Protein AF-A0A9P3EK56-F1 (afdb_monomer_lite)

Radius of gyration: 18.3 Å; chains: 1; bounding box: 48×38×52 Å

Secondary structure (DSSP, 8-state):
-HHHHHHHHHHHHHHHHHHHHHHHHHHHHHHHHHHHHHHHHHT--EEEEETTT-SEEEPPS--TTGGGTEEEEEEE-TTS-EEEEEEEEEETTTTEEEEEEEESS-GGG-STTGGGG-GGGEEEEE----

Structure (mmCIF, N/CA/C/O backbone):
data_AF-A0A9P3EK56-F1
#
_entry.id   AF-A0A9P3EK56-F1
#
loop_
_atom_site.group_PDB
_atom_site.id
_atom_site.type_symbol
_atom_site.label_atom_id
_atom_site.label_alt_id
_atom_site.label_comp_id
_atom_site.label_asym_id
_atom_site.label_entity_id
_atom_site.label_seq_id
_atom_site.pdbx_PDB_ins_code
_atom_site.Cartn_x
_atom_site.Cartn_y
_atom_site.Cartn_z
_atom_site.occupancy
_atom_site.B_iso_or_equiv
_atom_site.auth_seq_id
_atom_site.auth_comp_id
_atom_site.auth_asym_id
_atom_site.auth_atom_id
_atom_site.pdbx_PDB_model_num
ATOM 1 N N . MET A 1 1 ? 32.458 -19.025 -37.084 1.00 49.12 1 MET A N 1
ATOM 2 C CA . MET A 1 1 ? 31.232 -18.203 -37.233 1.00 49.12 1 MET A CA 1
ATOM 3 C C . MET A 1 1 ? 29.992 -18.781 -36.524 1.00 49.12 1 MET A C 1
ATOM 5 O O . MET A 1 1 ? 29.261 -18.006 -35.930 1.00 49.12 1 MET A O 1
ATOM 9 N N . LYS A 1 2 ? 29.781 -20.112 -36.464 1.00 48.16 2 LYS A N 1
ATOM 10 C CA . LYS A 1 2 ? 28.633 -20.744 -35.756 1.00 48.16 2 LYS A CA 1
ATOM 11 C C . LYS A 1 2 ? 28.552 -20.512 -34.229 1.00 48.16 2 LYS A C 1
ATOM 13 O O . LYS A 1 2 ? 27.475 -20.605 -33.661 1.00 48.16 2 LYS A O 1
ATOM 18 N N . ARG A 1 3 ? 29.665 -20.181 -33.559 1.00 46.22 3 ARG A N 1
ATOM 19 C CA . ARG A 1 3 ? 29.730 -20.000 -32.091 1.00 46.22 3 ARG A CA 1
ATOM 20 C C . ARG A 1 3 ? 29.286 -18.607 -31.605 1.00 46.22 3 ARG A C 1
ATOM 22 O O . ARG A 1 3 ? 28.982 -18.452 -30.433 1.00 46.22 3 ARG A O 1
ATOM 29 N N . PHE A 1 4 ? 29.225 -17.611 -32.495 1.00 46.22 4 PHE A N 1
ATOM 30 C CA . PHE A 1 4 ? 28.808 -16.242 -32.150 1.00 46.22 4 PHE A CA 1
ATOM 31 C C . PHE A 1 4 ? 27.282 -16.058 -32.172 1.00 46.22 4 PHE A C 1
ATOM 33 O O . PHE A 1 4 ? 26.751 -15.333 -31.341 1.00 46.22 4 PHE A O 1
ATOM 40 N N . ILE A 1 5 ? 26.574 -16.763 -33.062 1.00 51.12 5 ILE A N 1
ATOM 41 C CA . ILE A 1 5 ? 25.109 -16.662 -33.199 1.00 51.12 5 ILE A CA 1
ATOM 42 C C . ILE A 1 5 ? 24.394 -17.322 -32.005 1.00 51.12 5 ILE A C 1
ATOM 44 O O . ILE A 1 5 ? 23.424 -16.776 -31.490 1.00 51.12 5 ILE A O 1
ATOM 48 N N . GLY A 1 6 ? 24.925 -18.436 -31.484 1.00 49.66 6 GLY A N 1
ATOM 49 C CA . GLY A 1 6 ? 24.367 -19.097 -30.294 1.00 49.66 6 GLY A CA 1
ATOM 50 C C . GLY A 1 6 ? 24.434 -18.253 -29.012 1.00 49.66 6 GLY A C 1
ATOM 51 O O . GLY A 1 6 ? 23.554 -18.357 -28.166 1.00 49.66 6 GLY A O 1
ATOM 52 N N . ASN A 1 7 ? 25.430 -17.367 -28.879 1.00 52.00 7 ASN A N 1
ATOM 53 C CA . ASN A 1 7 ? 25.545 -16.471 -27.719 1.00 52.00 7 ASN A CA 1
ATOM 54 C C . ASN A 1 7 ? 24.560 -15.292 -27.760 1.00 52.00 7 ASN A C 1
ATOM 56 O O . ASN A 1 7 ? 24.246 -14.741 -26.708 1.00 52.00 7 ASN A O 1
ATOM 60 N N . LEU A 1 8 ? 24.101 -14.891 -28.950 1.00 51.38 8 LEU A N 1
ATOM 61 C CA . LEU A 1 8 ? 23.084 -13.849 -29.114 1.00 51.38 8 LEU A CA 1
ATOM 62 C C . LEU A 1 8 ? 21.688 -14.388 -28.790 1.00 51.38 8 LEU A C 1
ATOM 64 O O . LEU A 1 8 ? 20.972 -13.740 -28.041 1.00 51.38 8 LEU A O 1
ATOM 68 N N . LEU A 1 9 ? 21.361 -15.610 -29.223 1.00 51.88 9 LEU A N 1
ATOM 69 C CA . LEU A 1 9 ? 20.086 -16.267 -28.896 1.00 51.88 9 LEU A CA 1
ATOM 70 C C . LEU A 1 9 ? 19.884 -16.449 -27.380 1.00 51.88 9 LEU A C 1
ATOM 72 O O . LEU A 1 9 ? 18.848 -16.072 -26.846 1.00 51.88 9 LEU A O 1
ATOM 76 N N . ASN A 1 10 ? 20.908 -16.916 -26.657 1.00 51.97 10 ASN A N 1
ATOM 77 C CA . ASN A 1 10 ? 20.832 -17.048 -25.194 1.00 51.97 10 ASN A CA 1
ATOM 78 C C . ASN A 1 10 ? 20.726 -15.690 -24.470 1.00 51.97 10 ASN A C 1
ATOM 80 O O . ASN A 1 10 ? 20.187 -15.607 -23.366 1.00 51.97 10 ASN A O 1
ATOM 84 N N . LYS A 1 11 ? 21.266 -14.617 -25.066 1.00 57.56 11 LYS A N 1
ATOM 85 C CA . LYS A 1 11 ? 21.141 -13.252 -24.537 1.00 57.56 11 LYS A CA 1
ATOM 86 C C . LYS A 1 11 ? 19.759 -12.667 -24.800 1.00 57.56 11 LYS A C 1
ATOM 88 O O . LYS A 1 11 ? 19.230 -12.033 -23.896 1.00 57.56 11 LYS A O 1
ATOM 93 N N . ASP A 1 12 ? 19.175 -12.901 -25.970 1.00 60.62 12 ASP A N 1
ATOM 94 C CA . ASP A 1 12 ? 17.820 -12.444 -26.299 1.00 60.62 12 ASP A CA 1
ATOM 95 C C . ASP A 1 12 ? 16.767 -13.084 -25.381 1.00 60.62 12 ASP A C 1
ATOM 97 O O . ASP A 1 12 ? 15.901 -12.375 -24.868 1.00 60.62 12 ASP A O 1
ATOM 101 N N . ASP A 1 13 ? 16.900 -14.370 -25.041 1.00 61.38 13 ASP A N 1
ATOM 102 C CA . ASP A 1 13 ? 16.022 -15.020 -24.053 1.00 61.38 13 ASP A CA 1
ATOM 103 C C . ASP A 1 13 ? 16.206 -14.439 -22.637 1.00 61.38 13 ASP A C 1
ATOM 105 O O . ASP A 1 13 ? 15.235 -14.199 -21.908 1.00 61.38 13 ASP A O 1
ATOM 109 N N . SER A 1 14 ? 17.450 -14.132 -22.252 1.00 67.12 14 SER A N 1
ATOM 110 C CA . SER A 1 14 ? 17.753 -13.451 -20.985 1.00 67.12 14 SER A CA 1
ATOM 111 C C . SER A 1 14 ? 17.197 -12.019 -20.945 1.00 67.12 14 SER A C 1
ATOM 113 O O . SER A 1 14 ? 16.774 -11.547 -19.882 1.00 67.12 14 SER A O 1
ATOM 115 N N . LEU A 1 15 ? 17.179 -11.317 -22.081 1.00 70.69 15 LEU A N 1
ATOM 116 C CA . LEU A 1 15 ? 16.585 -9.988 -22.220 1.00 70.69 15 LEU A CA 1
ATOM 117 C C . LEU A 1 15 ? 15.057 -10.063 -22.142 1.00 70.69 15 LEU A C 1
ATOM 119 O O . LEU A 1 15 ? 14.454 -9.294 -21.394 1.00 70.69 15 LEU A O 1
ATOM 123 N N . GLY A 1 16 ? 14.430 -11.035 -22.809 1.00 75.06 16 GLY A N 1
ATOM 124 C CA . GLY A 1 16 ? 12.986 -11.272 -22.734 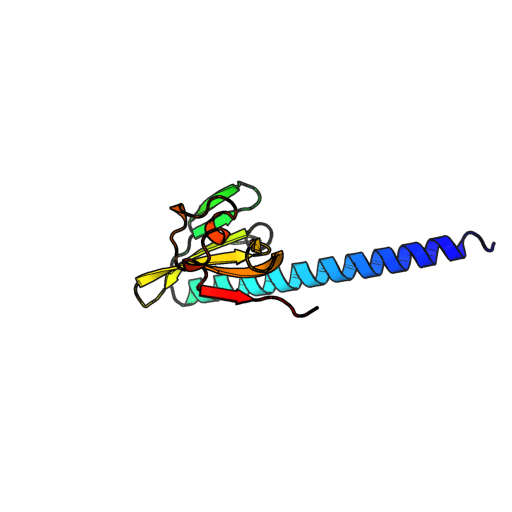1.00 75.06 16 GLY A CA 1
ATOM 125 C C . GLY A 1 16 ? 12.499 -11.623 -21.322 1.00 75.06 16 GLY A C 1
ATOM 126 O O . GLY A 1 16 ? 11.443 -11.158 -20.886 1.00 75.06 16 GLY A O 1
ATOM 127 N N . GLY A 1 17 ? 13.277 -12.395 -20.555 1.00 77.56 17 GLY A N 1
ATOM 128 C CA . GLY A 1 17 ? 13.027 -12.620 -19.124 1.00 77.56 17 GLY A CA 1
ATOM 129 C C . GLY A 1 17 ? 13.125 -11.335 -18.292 1.00 77.56 17 GLY A C 1
ATOM 130 O O . GLY A 1 17 ? 12.261 -11.054 -17.463 1.00 77.56 17 GLY A O 1
ATOM 131 N N . SER A 1 18 ? 14.133 -10.506 -18.570 1.00 81.81 18 SER A N 1
ATOM 132 C CA . SER A 1 18 ? 14.343 -9.232 -17.871 1.00 81.81 18 SER A CA 1
ATOM 133 C C . SER A 1 18 ? 13.220 -8.228 -18.148 1.00 81.81 18 SER A C 1
ATOM 135 O O . SER A 1 18 ? 12.719 -7.592 -17.221 1.00 81.81 18 SER A O 1
ATOM 137 N N . MET A 1 19 ? 12.761 -8.120 -19.399 1.00 83.81 19 MET A N 1
ATOM 138 C CA . MET A 1 19 ? 11.654 -7.229 -19.764 1.00 83.81 19 MET A CA 1
ATOM 139 C C . MET A 1 19 ? 10.341 -7.630 -19.085 1.00 83.81 19 MET A C 1
ATOM 141 O O . MET A 1 19 ? 9.622 -6.751 -18.614 1.00 83.81 19 MET A O 1
ATOM 145 N N . ARG A 1 20 ? 10.049 -8.932 -18.948 1.00 81.88 20 ARG A N 1
ATOM 146 C CA . ARG A 1 20 ? 8.870 -9.407 -18.197 1.00 81.88 20 ARG A CA 1
ATOM 147 C C . ARG A 1 20 ? 8.904 -8.969 -16.731 1.00 81.88 20 ARG A C 1
ATOM 149 O O . ARG A 1 20 ? 7.909 -8.450 -16.228 1.00 81.88 20 ARG A O 1
ATOM 156 N N . ASN A 1 21 ? 10.062 -9.071 -16.078 1.00 83.56 21 ASN A N 1
ATOM 157 C CA . ASN A 1 21 ? 10.235 -8.612 -14.695 1.00 83.56 21 ASN A CA 1
ATOM 158 C C . ASN A 1 21 ? 10.062 -7.090 -14.551 1.00 83.56 21 ASN A C 1
ATOM 160 O O . ASN A 1 21 ? 9.465 -6.617 -13.578 1.00 83.56 21 ASN A O 1
ATOM 164 N N . ILE A 1 22 ? 10.565 -6.319 -15.522 1.00 87.19 22 ILE A N 1
ATOM 165 C CA . ILE A 1 22 ? 10.411 -4.857 -15.555 1.00 87.19 22 ILE A CA 1
ATOM 166 C C . ILE A 1 22 ? 8.934 -4.487 -15.696 1.00 87.19 22 ILE A C 1
ATOM 168 O O . ILE A 1 22 ? 8.427 -3.698 -14.901 1.00 87.19 22 ILE A O 1
ATOM 172 N N . VAL A 1 23 ? 8.222 -5.090 -16.652 1.00 89.44 23 VAL A N 1
ATOM 173 C CA . VAL A 1 23 ? 6.793 -4.827 -16.875 1.00 89.44 23 VAL A CA 1
ATOM 174 C C . VAL A 1 23 ? 5.966 -5.173 -15.635 1.00 89.44 23 VAL A C 1
ATOM 176 O O . VAL A 1 23 ? 5.153 -4.353 -15.211 1.00 89.44 23 VAL A O 1
ATOM 179 N N . GLY A 1 24 ? 6.214 -6.323 -14.999 1.00 87.06 24 GLY A N 1
ATOM 180 C CA . GLY A 1 24 ? 5.537 -6.694 -13.750 1.00 87.06 24 GLY A CA 1
ATOM 181 C C . GLY A 1 24 ? 5.799 -5.695 -12.616 1.00 87.06 24 GLY A C 1
ATOM 182 O O . GLY A 1 24 ? 4.889 -5.313 -11.878 1.00 87.06 24 GLY A O 1
ATOM 183 N N . THR A 1 25 ? 7.029 -5.186 -12.520 1.00 89.19 25 THR A N 1
ATOM 184 C CA . THR A 1 25 ? 7.387 -4.164 -11.527 1.00 89.19 25 THR A CA 1
ATOM 185 C C . THR A 1 25 ? 6.678 -2.836 -11.784 1.00 89.19 25 THR A C 1
ATOM 187 O O . THR A 1 25 ? 6.108 -2.273 -10.849 1.00 89.19 25 THR A O 1
ATOM 190 N N . LEU A 1 26 ? 6.641 -2.373 -13.035 1.00 91.62 26 LEU A N 1
ATOM 191 C CA . LEU A 1 26 ? 5.944 -1.144 -13.425 1.00 91.62 26 LEU A CA 1
ATOM 192 C C . LEU A 1 26 ? 4.428 -1.246 -13.204 1.00 91.62 26 LEU A C 1
ATOM 194 O O . LEU A 1 26 ? 3.807 -0.300 -12.721 1.00 91.62 26 LEU A O 1
ATOM 198 N N . ALA A 1 27 ? 3.824 -2.397 -13.514 1.00 91.44 27 ALA A N 1
ATOM 199 C CA . ALA A 1 27 ? 2.401 -2.638 -13.283 1.00 91.44 27 ALA A CA 1
ATOM 200 C C . ALA 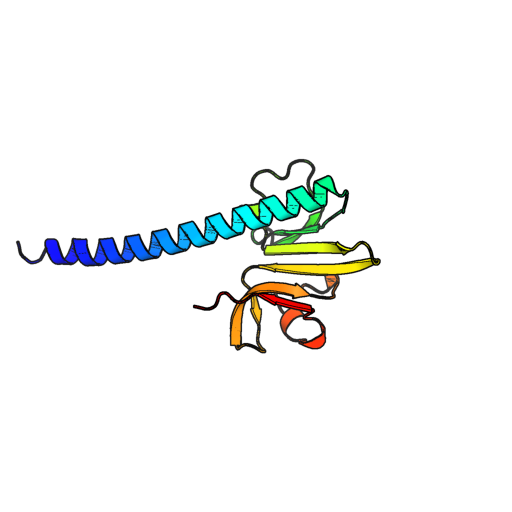A 1 27 ? 2.048 -2.528 -11.791 1.00 91.44 27 ALA A C 1
ATOM 202 O O . ALA A 1 27 ? 1.113 -1.815 -11.419 1.00 91.44 27 ALA A O 1
ATOM 203 N N . ARG A 1 28 ? 2.851 -3.161 -10.927 1.00 91.25 28 ARG A N 1
ATOM 204 C CA . ARG A 1 28 ? 2.718 -3.057 -9.469 1.00 91.25 28 ARG A CA 1
ATOM 205 C C . ARG A 1 28 ? 2.873 -1.617 -8.978 1.00 91.25 28 ARG A C 1
ATOM 207 O O . ARG A 1 28 ? 2.048 -1.157 -8.195 1.00 91.25 28 ARG A O 1
ATOM 214 N N . GLN A 1 29 ? 3.890 -0.896 -9.443 1.00 93.69 29 GLN A N 1
ATOM 215 C CA . GLN A 1 29 ? 4.108 0.505 -9.071 1.00 93.69 29 GLN A CA 1
ATOM 216 C C . GLN A 1 29 ? 2.911 1.385 -9.454 1.00 93.69 29 GLN A C 1
ATOM 218 O O . GLN A 1 29 ? 2.407 2.145 -8.627 1.00 93.69 29 GLN A O 1
ATOM 223 N N . LYS A 1 30 ? 2.377 1.209 -10.669 1.00 94.75 30 LYS A N 1
ATOM 224 C CA . LYS A 1 30 ? 1.186 1.925 -11.145 1.00 94.75 30 LYS A CA 1
ATOM 225 C C . LYS A 1 30 ? -0.054 1.631 -10.295 1.00 94.75 30 LYS A C 1
ATOM 227 O O . LYS A 1 30 ? -0.824 2.549 -9.996 1.00 94.75 30 LYS A O 1
ATOM 232 N N . LEU A 1 31 ? -0.241 0.374 -9.891 1.00 94.19 31 LEU A N 1
ATOM 233 C CA . LEU A 1 31 ? -1.315 -0.034 -8.985 1.00 94.19 31 LEU A CA 1
ATOM 234 C C . LEU A 1 31 ? -1.173 0.647 -7.617 1.00 94.19 31 LEU A C 1
ATOM 236 O O . LEU A 1 31 ? -2.126 1.268 -7.147 1.00 94.19 31 LEU A O 1
ATOM 240 N N . ILE A 1 32 ? 0.010 0.561 -6.998 1.00 95.06 32 ILE A N 1
ATOM 241 C CA . ILE A 1 32 ? 0.293 1.171 -5.690 1.00 95.06 32 ILE A CA 1
ATOM 242 C C . ILE A 1 32 ? 0.038 2.675 -5.751 1.00 95.06 32 ILE A C 1
ATOM 244 O O . ILE A 1 32 ? -0.715 3.199 -4.933 1.00 95.06 32 ILE A O 1
ATOM 248 N N . ARG A 1 33 ? 0.593 3.364 -6.753 1.00 95.38 33 ARG A N 1
ATOM 249 C CA . ARG A 1 33 ? 0.419 4.808 -6.935 1.00 95.38 33 ARG A CA 1
ATOM 250 C C . ARG A 1 33 ? -1.060 5.183 -7.042 1.00 95.38 33 ARG A C 1
ATOM 252 O O . ARG A 1 33 ? -1.514 6.080 -6.340 1.00 95.38 33 ARG A O 1
ATOM 259 N N . THR A 1 34 ? -1.829 4.441 -7.839 1.00 95.12 34 THR A N 1
ATOM 260 C CA . THR A 1 34 ? -3.277 4.658 -7.991 1.00 95.12 34 THR A CA 1
ATOM 261 C C . THR A 1 34 ? -4.027 4.444 -6.671 1.00 95.12 34 THR A C 1
ATOM 263 O O . THR A 1 34 ? -4.923 5.215 -6.329 1.00 95.12 34 THR A O 1
ATOM 266 N N . LEU A 1 35 ? -3.660 3.424 -5.891 1.00 94.50 35 LEU A N 1
ATOM 267 C CA . LEU A 1 35 ? -4.251 3.168 -4.576 1.00 94.50 35 LEU A CA 1
ATOM 268 C C . LEU A 1 35 ? -3.963 4.308 -3.586 1.00 94.50 35 LEU A C 1
ATOM 270 O O . LEU A 1 35 ? -4.886 4.790 -2.930 1.00 94.50 35 LEU A O 1
ATOM 274 N N . LEU A 1 36 ? -2.712 4.765 -3.501 1.00 94.62 36 LEU A N 1
ATOM 275 C CA . LEU A 1 36 ? -2.320 5.876 -2.627 1.00 94.62 36 LEU A CA 1
ATOM 276 C C . LEU A 1 36 ? -3.033 7.177 -3.006 1.00 94.62 36 LEU A C 1
ATOM 278 O O . LEU A 1 36 ? -3.514 7.896 -2.124 1.00 94.62 36 LEU A O 1
ATOM 282 N N . SER A 1 37 ? -3.170 7.455 -4.306 1.00 93.50 37 SER A N 1
ATOM 283 C CA . SER A 1 37 ? -3.949 8.594 -4.797 1.00 93.50 37 SER A CA 1
ATOM 284 C C . SER A 1 37 ? -5.412 8.500 -4.365 1.00 93.50 37 SER A C 1
ATOM 286 O O . SER A 1 37 ? -5.946 9.469 -3.834 1.00 93.50 37 SER A O 1
ATOM 288 N N . ASN A 1 38 ? -6.045 7.331 -4.494 1.00 94.31 38 ASN A N 1
ATOM 289 C CA . ASN A 1 38 ? -7.429 7.137 -4.052 1.00 94.31 38 ASN A CA 1
ATOM 290 C C . ASN A 1 38 ? -7.597 7.344 -2.540 1.00 94.31 38 ASN A C 1
ATOM 292 O O . ASN A 1 38 ? -8.500 8.064 -2.120 1.00 94.31 38 ASN A O 1
ATOM 296 N N . LEU A 1 39 ? -6.715 6.774 -1.712 1.00 92.94 39 LEU A N 1
ATOM 297 C CA . LEU A 1 39 ? -6.757 6.986 -0.259 1.00 92.94 39 LEU A CA 1
ATOM 298 C C . LEU A 1 39 ? -6.607 8.465 0.099 1.00 92.94 39 LEU A C 1
ATOM 300 O O . LEU A 1 39 ? -7.314 8.970 0.968 1.00 92.94 39 LEU A O 1
ATOM 304 N N . SER A 1 40 ? -5.730 9.165 -0.618 1.00 91.75 40 SER A N 1
ATOM 305 C CA . SER A 1 40 ? -5.503 10.597 -0.444 1.00 91.75 40 SER A CA 1
ATOM 306 C C . SER A 1 40 ? -6.726 11.434 -0.810 1.00 91.75 40 SER A C 1
ATOM 308 O O . SER A 1 40 ? -7.094 12.313 -0.038 1.00 91.75 40 SER A O 1
ATOM 310 N N . ILE A 1 41 ? -7.377 11.138 -1.940 1.00 93.44 41 ILE A N 1
ATOM 311 C CA . ILE A 1 41 ? -8.585 11.838 -2.406 1.00 93.44 41 ILE A CA 1
ATOM 312 C C . ILE A 1 41 ? -9.756 11.622 -1.440 1.00 93.44 41 ILE A C 1
ATOM 314 O O . ILE A 1 41 ? -10.490 12.558 -1.143 1.00 93.44 41 ILE A O 1
ATOM 318 N N . ILE A 1 42 ? -9.915 10.403 -0.917 1.00 93.69 42 ILE A N 1
ATOM 319 C CA . ILE A 1 42 ? -10.987 10.064 0.035 1.00 93.69 42 ILE A CA 1
ATOM 320 C C . ILE A 1 42 ? -10.684 10.620 1.444 1.00 93.69 42 ILE A C 1
ATOM 322 O O . ILE A 1 42 ? -11.559 10.647 2.306 1.00 93.69 42 ILE A O 1
ATOM 326 N N . GLY A 1 43 ? -9.454 11.080 1.701 1.00 91.75 43 GLY A N 1
ATOM 327 C CA . GLY A 1 43 ? -9.034 11.582 3.011 1.00 91.75 43 GLY A CA 1
ATOM 328 C C . GLY A 1 43 ? -8.761 10.476 4.036 1.00 91.75 43 GLY A C 1
ATOM 329 O O . GLY A 1 43 ? -8.787 10.726 5.240 1.00 91.75 43 GLY A O 1
ATOM 330 N N . ILE A 1 44 ? -8.494 9.247 3.583 1.00 93.56 44 ILE A N 1
ATOM 331 C CA . ILE A 1 44 ? -8.118 8.138 4.462 1.00 93.56 44 ILE A CA 1
ATOM 332 C C . ILE A 1 44 ? -6.629 8.244 4.775 1.00 93.56 44 ILE A C 1
ATOM 334 O O . ILE A 1 44 ? -5.771 8.135 3.896 1.00 93.56 44 ILE A O 1
ATOM 338 N N . TYR A 1 45 ? -6.325 8.416 6.058 1.00 92.88 45 TYR A N 1
ATOM 339 C CA . TYR A 1 45 ? -4.959 8.330 6.544 1.00 92.88 45 TYR A CA 1
ATOM 340 C C . TYR A 1 45 ? -4.431 6.897 6.438 1.00 92.88 45 TYR A C 1
ATOM 342 O O . TYR A 1 45 ? -5.137 5.936 6.758 1.00 92.88 45 TYR A O 1
ATOM 350 N N . TYR A 1 46 ? -3.174 6.763 6.027 1.00 94.50 46 TYR A N 1
ATOM 351 C CA . TYR A 1 46 ? -2.502 5.477 5.923 1.00 94.50 46 TYR A CA 1
ATOM 352 C C . TYR A 1 46 ? -1.087 5.534 6.494 1.00 94.50 46 TYR A C 1
ATOM 354 O O . TYR A 1 46 ? -0.450 6.588 6.576 1.00 94.50 46 TYR A O 1
ATOM 362 N N . GLN A 1 47 ? -0.596 4.356 6.849 1.00 94.94 47 GLN A N 1
ATOM 363 C CA . GLN A 1 47 ? 0.802 4.077 7.133 1.00 94.94 47 GLN A CA 1
ATOM 364 C C . GLN A 1 47 ? 1.326 3.122 6.067 1.00 94.94 47 GLN A C 1
ATOM 366 O O . GLN A 1 47 ? 0.568 2.341 5.493 1.00 94.94 47 GLN A O 1
ATOM 371 N N . TRP A 1 48 ? 2.618 3.169 5.793 1.00 95.25 48 TRP A N 1
ATOM 372 C CA . TRP A 1 48 ? 3.256 2.322 4.796 1.00 95.25 48 TRP A CA 1
ATOM 373 C C . TRP A 1 48 ? 4.513 1.693 5.381 1.00 95.25 48 TRP A C 1
ATOM 375 O O . TRP A 1 48 ? 5.200 2.306 6.191 1.00 95.25 48 TRP A O 1
ATOM 385 N N . PHE A 1 49 ? 4.807 0.462 4.991 1.00 94.75 49 PHE A N 1
ATOM 386 C CA . PHE A 1 49 ? 6.029 -0.230 5.367 1.00 94.75 49 PHE A CA 1
ATOM 387 C C . PHE A 1 49 ? 7.011 -0.156 4.205 1.00 94.75 49 PHE A C 1
ATOM 389 O O . PHE A 1 49 ? 6.696 -0.587 3.089 1.00 94.75 49 PHE A O 1
ATOM 396 N N . SER A 1 50 ? 8.200 0.373 4.471 1.00 92.06 50 SER A N 1
ATOM 397 C CA . SER A 1 50 ? 9.274 0.462 3.486 1.00 92.06 50 SER A CA 1
ATOM 398 C C . SER A 1 50 ? 10.122 -0.800 3.505 1.00 92.06 50 SER A C 1
ATOM 400 O O . SER A 1 50 ? 10.621 -1.194 4.554 1.00 92.06 50 SER A O 1
ATOM 402 N N . ASN A 1 51 ? 10.375 -1.387 2.340 1.00 89.69 51 ASN A N 1
ATOM 403 C CA . ASN A 1 51 ? 11.338 -2.477 2.204 1.00 89.69 51 ASN A CA 1
ATOM 404 C C . ASN A 1 51 ? 12.788 -2.007 2.418 1.00 89.69 51 ASN A C 1
ATOM 406 O O . ASN A 1 51 ? 13.661 -2.823 2.673 1.00 89.69 51 ASN A O 1
ATOM 410 N N . LYS A 1 52 ? 13.054 -0.698 2.291 1.00 88.81 52 LYS A N 1
ATOM 411 C CA . LYS A 1 52 ? 14.397 -0.117 2.425 1.00 88.81 52 LYS A CA 1
ATOM 412 C C . LYS A 1 52 ? 14.764 0.189 3.874 1.00 88.81 52 LYS A C 1
ATOM 414 O O . LYS A 1 52 ? 15.897 -0.039 4.275 1.00 88.81 52 LYS A O 1
ATOM 419 N N . THR A 1 53 ? 13.835 0.770 4.634 1.00 89.50 53 THR A N 1
ATOM 420 C CA . THR A 1 53 ? 14.065 1.103 6.052 1.00 89.50 53 THR A CA 1
ATOM 421 C C . THR A 1 53 ? 13.541 0.033 6.993 1.00 89.50 53 THR A C 1
ATOM 423 O O . THR A 1 53 ? 13.797 0.129 8.188 1.00 89.50 53 THR A O 1
ATOM 426 N N . GLU A 1 54 ? 12.787 -0.935 6.468 1.00 89.50 54 GLU A N 1
ATOM 427 C CA . GLU A 1 54 ? 12.154 -2.014 7.222 1.00 89.50 54 GLU A CA 1
ATOM 428 C C . GLU A 1 54 ? 11.279 -1.530 8.384 1.00 89.50 54 GLU A C 1
ATOM 430 O O . GLU A 1 54 ? 11.161 -2.169 9.425 1.00 89.50 54 GLU A O 1
ATOM 435 N N . ASN A 1 55 ? 10.658 -0.367 8.212 1.00 90.25 55 ASN A N 1
ATOM 436 C CA . ASN A 1 55 ? 9.868 0.269 9.250 1.00 90.25 55 ASN A CA 1
ATOM 437 C C . ASN A 1 55 ? 8.568 0.832 8.688 1.00 90.25 55 ASN A C 1
ATOM 439 O O . ASN A 1 55 ? 8.471 1.193 7.509 1.00 90.25 55 ASN A O 1
ATOM 443 N N . TRP A 1 56 ? 7.573 0.932 9.570 1.00 93.31 56 TRP A N 1
ATOM 444 C CA . TRP A 1 56 ? 6.341 1.655 9.295 1.00 93.31 56 TRP A CA 1
ATOM 445 C C . TRP A 1 56 ? 6.592 3.160 9.350 1.00 93.31 56 TRP A C 1
ATOM 447 O O . TRP A 1 56 ? 7.073 3.696 10.346 1.00 93.31 56 TRP A O 1
ATOM 457 N N . GLY A 1 57 ? 6.235 3.838 8.268 1.00 92.56 57 GLY A N 1
ATOM 458 C CA . GLY A 1 57 ? 6.163 5.281 8.172 1.00 92.56 57 GLY A CA 1
ATOM 459 C C . GLY A 1 57 ? 4.715 5.741 8.093 1.00 92.56 57 GLY A C 1
ATOM 460 O O . GLY A 1 57 ? 3.840 5.076 7.537 1.00 92.56 57 GLY A O 1
ATOM 461 N N . ASN A 1 58 ? 4.468 6.924 8.627 1.00 93.69 58 ASN A N 1
ATOM 462 C CA . ASN A 1 58 ? 3.242 7.662 8.369 1.00 93.69 58 ASN A CA 1
ATOM 463 C C . ASN A 1 58 ? 3.196 8.135 6.908 1.00 93.69 58 ASN A C 1
ATOM 465 O O . ASN A 1 58 ? 4.246 8.256 6.268 1.00 93.69 58 ASN A O 1
ATOM 469 N N . LYS A 1 59 ? 1.994 8.419 6.384 1.00 90.81 59 LYS A N 1
ATOM 470 C CA . LYS A 1 59 ? 1.839 9.085 5.082 1.00 90.81 59 LYS A CA 1
ATOM 471 C C . LYS A 1 59 ? 2.745 10.333 5.033 1.00 90.81 59 LYS A C 1
ATOM 473 O O . LYS A 1 59 ? 2.553 11.225 5.865 1.00 90.81 59 LYS A O 1
ATOM 478 N N . PRO A 1 60 ? 3.713 10.407 4.102 1.00 88.62 60 PRO A N 1
ATOM 479 C CA . PRO A 1 60 ? 4.575 11.573 3.981 1.00 88.62 60 PRO A CA 1
ATOM 480 C C . PRO A 1 60 ? 3.828 12.739 3.316 1.00 88.62 60 PRO A C 1
ATOM 482 O O . PRO A 1 60 ? 2.817 12.540 2.642 1.00 88.62 60 PRO A O 1
ATOM 485 N N . ALA A 1 61 ? 4.325 13.962 3.519 1.00 85.56 61 ALA A N 1
ATOM 486 C CA . ALA A 1 61 ? 3.807 15.147 2.829 1.00 85.56 61 ALA A CA 1
ATOM 487 C C . ALA A 1 61 ? 4.128 15.112 1.325 1.00 85.56 61 ALA A C 1
ATOM 489 O O . ALA A 1 61 ? 3.296 15.506 0.514 1.00 85.56 61 ALA A O 1
ATOM 490 N N . ASP A 1 62 ? 5.311 14.599 0.984 1.00 85.50 62 ASP A N 1
ATOM 491 C CA . ASP A 1 62 ? 5.734 14.284 -0.376 1.00 85.50 62 ASP A CA 1
ATOM 492 C C . ASP A 1 62 ? 5.851 12.761 -0.518 1.00 85.50 62 ASP A C 1
ATOM 494 O O . ASP A 1 62 ? 6.636 12.119 0.183 1.00 85.50 62 ASP A O 1
ATOM 498 N N . ASP A 1 63 ? 5.024 12.180 -1.383 1.00 84.12 63 ASP A N 1
ATOM 499 C CA . ASP A 1 63 ? 4.971 10.743 -1.649 1.00 84.12 63 ASP A CA 1
ATOM 500 C C . ASP A 1 63 ? 5.650 10.359 -2.976 1.00 84.12 63 ASP A C 1
ATOM 502 O O . ASP A 1 63 ? 5.404 9.278 -3.526 1.00 84.12 63 ASP A O 1
ATOM 506 N N . PHE A 1 64 ? 6.506 11.230 -3.518 1.00 86.81 64 PHE A N 1
ATOM 507 C CA . PHE A 1 64 ? 7.253 10.956 -4.739 1.00 86.81 64 PHE A CA 1
ATOM 508 C C . PHE A 1 64 ? 8.026 9.626 -4.649 1.00 86.81 64 PHE A C 1
ATOM 510 O O . PHE A 1 64 ? 8.746 9.364 -3.687 1.00 86.81 64 PHE A O 1
ATOM 517 N N . ALA A 1 65 ? 7.843 8.769 -5.660 1.00 89.44 65 ALA A N 1
ATOM 518 C CA . ALA A 1 65 ? 8.469 7.449 -5.805 1.00 89.44 65 ALA A CA 1
ATOM 519 C C . ALA A 1 65 ? 8.290 6.454 -4.628 1.00 89.44 65 ALA A C 1
ATOM 521 O O . ALA A 1 65 ? 8.984 5.437 -4.554 1.00 89.44 65 ALA A O 1
ATOM 522 N N . ILE A 1 66 ? 7.348 6.687 -3.707 1.00 92.88 66 ILE A N 1
ATOM 523 C CA . ILE A 1 66 ? 7.079 5.795 -2.566 1.00 92.88 66 ILE A CA 1
ATOM 524 C C . ILE A 1 66 ? 6.783 4.341 -2.989 1.00 92.88 66 ILE A C 1
ATOM 526 O O . ILE A 1 66 ? 7.182 3.394 -2.310 1.00 92.88 66 ILE A O 1
ATOM 530 N N . GLU A 1 67 ? 6.132 4.152 -4.137 1.00 93.38 67 GLU A N 1
ATOM 531 C CA . GLU A 1 67 ? 5.757 2.871 -4.736 1.00 93.38 67 GLU A CA 1
ATOM 532 C C . GLU A 1 67 ? 6.949 1.982 -5.099 1.00 93.38 67 GLU A C 1
ATOM 534 O O . GLU A 1 67 ? 6.780 0.772 -5.237 1.00 93.38 67 GLU A O 1
ATOM 539 N N . GLU A 1 68 ? 8.151 2.548 -5.224 1.00 92.12 68 GLU A N 1
ATOM 540 C CA . GLU A 1 68 ? 9.369 1.782 -5.494 1.00 92.12 68 GLU A CA 1
ATOM 541 C C . GLU A 1 68 ? 9.797 0.934 -4.294 1.00 92.12 68 GLU A C 1
ATOM 543 O O . GLU A 1 68 ? 10.360 -0.145 -4.466 1.00 92.12 68 GLU A O 1
ATOM 548 N N . ASN A 1 69 ? 9.517 1.412 -3.078 1.00 91.94 69 ASN A N 1
ATOM 549 C CA . ASN A 1 69 ? 9.981 0.796 -1.835 1.00 91.94 69 ASN A CA 1
ATOM 550 C C . ASN A 1 69 ? 8.837 0.323 -0.930 1.00 91.94 69 ASN A C 1
ATOM 552 O O . ASN A 1 69 ? 9.093 -0.276 0.115 1.00 91.94 69 ASN A O 1
ATOM 556 N N . LEU A 1 70 ? 7.582 0.583 -1.295 1.00 94.31 70 LEU A N 1
ATOM 557 C CA . LEU A 1 70 ? 6.421 0.193 -0.505 1.00 94.31 70 LEU A CA 1
ATOM 558 C C . LEU A 1 70 ? 6.213 -1.326 -0.554 1.00 94.31 70 LEU A C 1
ATOM 560 O O . LEU A 1 70 ? 5.951 -1.908 -1.604 1.00 94.31 70 LEU A O 1
ATOM 564 N N . LYS A 1 71 ? 6.282 -1.966 0.615 1.00 93.12 71 LYS A N 1
ATOM 565 C CA . LYS A 1 71 ? 6.049 -3.407 0.786 1.00 93.12 71 LYS A CA 1
ATOM 566 C C . LYS A 1 71 ? 4.668 -3.712 1.353 1.00 93.12 71 LYS A C 1
ATOM 568 O O . LYS A 1 71 ? 4.040 -4.690 0.947 1.00 93.12 71 LYS A O 1
ATOM 573 N N . ALA A 1 72 ? 4.202 -2.884 2.284 1.00 94.62 72 ALA A N 1
ATOM 574 C CA . ALA A 1 72 ? 2.881 -3.012 2.878 1.00 94.62 72 ALA A CA 1
ATOM 575 C C . ALA 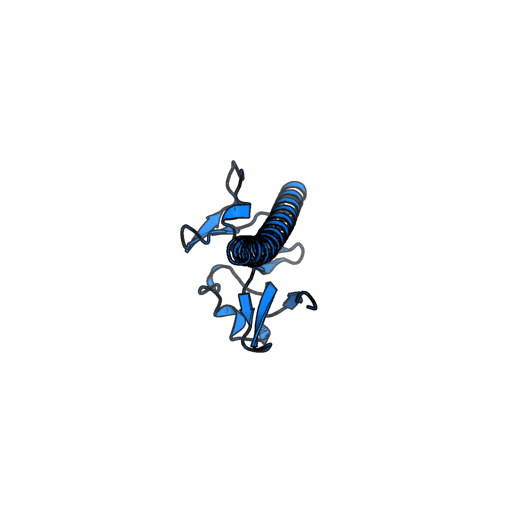A 1 72 ? 2.237 -1.645 3.122 1.00 94.62 72 ALA A C 1
ATOM 577 O O . ALA A 1 72 ? 2.917 -0.628 3.240 1.00 94.62 72 ALA A O 1
ATOM 578 N N . LEU A 1 73 ? 0.914 -1.636 3.213 1.00 95.56 73 LEU A N 1
ATOM 579 C CA . LEU A 1 73 ? 0.086 -0.470 3.478 1.00 95.56 73 LEU A CA 1
ATOM 580 C C . LEU A 1 73 ? -0.900 -0.814 4.587 1.00 95.56 73 LEU A C 1
ATOM 582 O O . LEU A 1 73 ? -1.514 -1.873 4.540 1.00 95.56 73 LEU A O 1
ATOM 586 N N . SER A 1 74 ? -1.082 0.077 5.552 1.00 95.44 74 SER A N 1
ATOM 587 C CA . SER A 1 74 ? -2.029 -0.079 6.653 1.00 95.44 74 SER A CA 1
ATOM 588 C C . SER A 1 74 ? -2.958 1.123 6.715 1.00 95.44 74 SER A C 1
ATOM 590 O O . SER A 1 74 ? -2.509 2.266 6.635 1.00 95.44 74 SER A O 1
ATOM 592 N N . TRP A 1 75 ? -4.257 0.878 6.850 1.00 95.62 75 TRP A N 1
ATOM 593 C CA . TRP A 1 75 ? -5.252 1.931 7.030 1.00 95.62 75 TRP A CA 1
ATOM 594 C C . TRP A 1 75 ? -6.460 1.425 7.817 1.00 95.62 75 TRP A C 1
ATOM 596 O O . TRP A 1 75 ? -6.654 0.225 8.036 1.00 95.62 75 TRP A O 1
ATOM 606 N N . ILE A 1 76 ? -7.304 2.367 8.226 1.00 94.81 76 ILE A N 1
ATOM 607 C CA . ILE A 1 76 ? -8.615 2.085 8.807 1.00 94.81 76 ILE A CA 1
ATOM 608 C C . ILE A 1 76 ? -9.659 2.342 7.723 1.00 94.81 76 ILE A C 1
ATOM 610 O O . ILE A 1 76 ? -9.701 3.417 7.130 1.00 94.81 76 ILE A O 1
ATOM 614 N N . ASN A 1 77 ? -10.488 1.343 7.429 1.00 90.81 77 ASN A N 1
ATOM 615 C CA . ASN A 1 77 ? -11.557 1.502 6.447 1.00 90.81 77 ASN A CA 1
ATOM 616 C C . ASN A 1 77 ? -12.749 2.296 7.016 1.00 90.81 77 ASN A C 1
ATOM 618 O O . ASN A 1 77 ? -12.842 2.541 8.217 1.00 90.81 77 ASN A O 1
ATOM 622 N N . SER A 1 78 ? -13.719 2.630 6.163 1.00 88.12 78 SER A N 1
ATOM 623 C CA . SER A 1 78 ? -14.931 3.373 6.551 1.00 88.12 78 SER A CA 1
ATOM 624 C C . SER A 1 78 ? -15.787 2.695 7.630 1.00 88.12 78 SER A C 1
ATOM 626 O O . SER A 1 78 ? -16.592 3.354 8.277 1.00 88.12 78 SER A O 1
ATOM 628 N N . LYS A 1 79 ? -15.610 1.386 7.860 1.00 90.50 79 LYS A N 1
ATOM 629 C CA . LYS A 1 79 ? -16.286 0.616 8.919 1.00 90.50 79 LYS A CA 1
ATOM 630 C C . LYS A 1 79 ? -15.473 0.559 10.222 1.00 90.50 79 LYS A C 1
ATOM 632 O O . LYS A 1 79 ? -15.775 -0.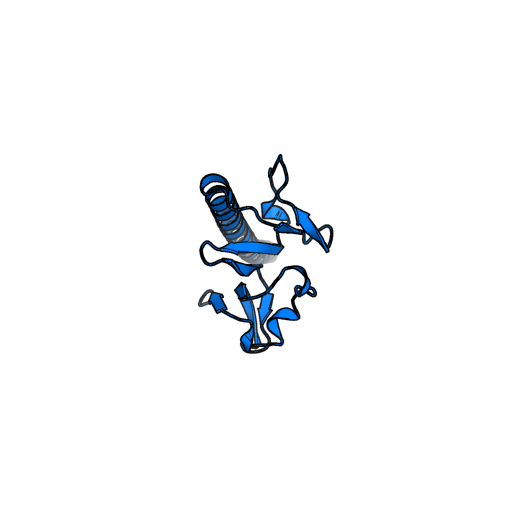267 11.080 1.00 90.50 79 LYS A O 1
ATOM 637 N N . GLY A 1 80 ? -14.403 1.346 10.345 1.00 92.19 80 GLY A N 1
ATOM 638 C CA . GLY A 1 80 ? -13.514 1.355 11.511 1.00 92.19 80 GLY A CA 1
ATOM 639 C C . GLY A 1 80 ? -12.617 0.119 11.633 1.00 92.19 80 GLY A C 1
ATOM 640 O O . GLY A 1 80 ? -11.964 -0.074 12.658 1.00 92.19 80 GLY A O 1
ATOM 641 N N . LYS A 1 81 ? -12.569 -0.749 10.614 1.00 92.50 81 LYS A N 1
ATOM 642 C CA . LYS A 1 81 ? -11.753 -1.968 10.649 1.00 92.50 81 LYS A CA 1
ATOM 643 C C . LYS A 1 81 ? -10.371 -1.691 10.077 1.00 92.50 81 LYS A C 1
ATOM 645 O O . LYS A 1 81 ? -10.243 -1.153 8.977 1.00 92.50 81 LYS A O 1
ATOM 650 N N . ARG A 1 82 ? -9.350 -2.140 10.802 1.00 93.94 82 ARG A N 1
ATOM 651 C CA . ARG A 1 82 ? -7.955 -2.084 10.365 1.00 93.94 82 ARG A CA 1
ATOM 652 C C . ARG A 1 82 ? -7.696 -3.085 9.247 1.00 93.94 82 ARG A C 1
ATOM 654 O O . ARG A 1 82 ? -8.269 -4.187 9.230 1.00 93.94 82 ARG A O 1
ATOM 661 N N . ARG A 1 83 ? -6.896 -2.658 8.281 1.00 94.62 83 ARG A N 1
ATOM 662 C CA . ARG A 1 83 ? -6.549 -3.411 7.084 1.00 94.62 83 ARG A CA 1
ATOM 663 C C . ARG A 1 83 ? -5.072 -3.247 6.800 1.00 94.62 83 ARG A C 1
ATOM 665 O O . ARG A 1 83 ? -4.570 -2.133 6.881 1.00 94.62 83 ARG A O 1
ATOM 672 N N . ILE A 1 84 ? -4.428 -4.350 6.430 1.00 94.69 84 ILE A N 1
ATOM 673 C CA . ILE A 1 84 ? -3.056 -4.347 5.925 1.00 94.69 84 ILE A CA 1
ATOM 674 C C . ILE A 1 84 ? -3.054 -4.988 4.549 1.00 94.69 84 ILE A C 1
ATOM 676 O O . ILE A 1 84 ? -3.476 -6.131 4.411 1.00 94.69 84 ILE A O 1
ATOM 680 N N . LEU A 1 85 ? -2.569 -4.266 3.550 1.00 94.31 85 LEU A N 1
ATOM 681 C CA . LEU A 1 85 ? -2.288 -4.783 2.219 1.00 94.31 85 LEU A CA 1
ATOM 682 C C . LEU A 1 85 ? -0.788 -5.044 2.111 1.00 94.31 85 LEU A C 1
ATOM 684 O O . LEU A 1 85 ? -0.002 -4.142 2.380 1.00 94.31 85 LEU A O 1
ATOM 688 N N . VAL A 1 86 ? -0.384 -6.249 1.728 1.00 92.94 86 VAL A N 1
ATOM 689 C CA . VAL A 1 86 ? 1.023 -6.640 1.572 1.00 92.94 86 VAL A CA 1
ATOM 690 C C . VAL A 1 86 ? 1.256 -7.102 0.142 1.00 92.94 86 VAL A C 1
ATOM 692 O O . VAL A 1 86 ? 0.454 -7.865 -0.396 1.00 92.94 86 VAL A O 1
ATOM 695 N N . PHE A 1 87 ? 2.360 -6.659 -0.457 1.00 90.88 87 PHE A N 1
ATOM 696 C CA . PHE A 1 87 ? 2.747 -7.021 -1.818 1.00 90.88 87 PHE A CA 1
ATOM 697 C C . PHE A 1 87 ? 3.844 -8.090 -1.831 1.00 90.88 87 PHE A C 1
ATOM 699 O O . PHE A 1 87 ? 4.809 -8.003 -1.063 1.00 90.88 87 PHE A O 1
ATOM 706 N N . ASN A 1 88 ? 3.748 -9.047 -2.757 1.00 87.75 88 ASN A N 1
ATOM 707 C CA . ASN A 1 88 ? 4.709 -10.132 -2.979 1.00 87.75 88 ASN A CA 1
ATOM 708 C C . ASN A 1 88 ? 5.073 -10.866 -1.674 1.00 87.75 88 ASN A C 1
ATOM 710 O O . ASN A 1 88 ? 6.205 -10.768 -1.185 1.00 87.75 88 ASN A O 1
ATOM 714 N N . LEU A 1 89 ? 4.085 -11.500 -1.047 1.00 87.56 89 LEU A N 1
ATOM 715 C CA . LEU A 1 89 ? 4.234 -12.194 0.230 1.00 87.56 89 LEU A CA 1
ATOM 716 C C . LEU A 1 89 ? 4.119 -13.703 0.022 1.00 87.56 89 LEU A C 1
ATOM 718 O O . LEU A 1 89 ? 3.190 -14.169 -0.631 1.00 87.56 89 LEU A O 1
ATOM 722 N N . ASN A 1 90 ? 5.035 -14.467 0.613 1.00 85.38 90 ASN A N 1
ATOM 723 C CA . ASN A 1 90 ? 4.887 -15.914 0.673 1.00 85.38 90 ASN A CA 1
ATOM 724 C C . ASN A 1 90 ? 3.778 -16.266 1.664 1.00 85.38 90 ASN A C 1
ATOM 726 O O . ASN A 1 90 ? 3.843 -15.864 2.827 1.00 85.38 90 ASN A O 1
ATOM 730 N N . ILE A 1 91 ? 2.763 -16.995 1.208 1.00 81.19 91 ILE A N 1
ATOM 731 C CA . ILE A 1 91 ? 1.661 -17.429 2.062 1.00 81.19 91 ILE A CA 1
ATOM 732 C C . ILE A 1 91 ? 1.794 -18.940 2.304 1.00 81.19 91 ILE A C 1
ATOM 734 O O . ILE A 1 91 ? 1.587 -19.722 1.369 1.00 81.19 91 ILE A O 1
ATOM 738 N N . PRO A 1 92 ? 2.057 -19.384 3.551 1.00 81.94 92 PRO A N 1
ATOM 739 C CA . PRO A 1 92 ? 2.282 -20.798 3.861 1.00 81.94 92 PRO A CA 1
ATOM 740 C C . PRO A 1 92 ? 1.130 -21.720 3.449 1.00 81.94 92 PRO A C 1
ATOM 742 O O . PRO A 1 92 ? 1.358 -22.857 3.039 1.00 81.94 92 PRO A O 1
ATOM 745 N N . VAL A 1 93 ? -0.110 -21.226 3.523 1.00 79.19 93 VAL A N 1
ATOM 746 C CA . VAL A 1 93 ? -1.321 -21.996 3.193 1.00 79.19 93 VAL A CA 1
ATOM 747 C C . VAL A 1 93 ? -1.362 -22.393 1.717 1.00 79.19 93 VAL A C 1
ATOM 749 O O . VAL A 1 93 ? -1.713 -23.527 1.406 1.00 79.19 93 VAL A O 1
ATOM 752 N N . VAL A 1 94 ? -0.978 -21.486 0.814 1.00 78.38 94 VAL A N 1
ATOM 753 C CA . VAL A 1 94 ? -0.940 -21.750 -0.637 1.00 78.38 94 VAL A CA 1
ATOM 754 C C . VAL A 1 94 ? 0.443 -22.195 -1.116 1.00 78.38 94 VAL A C 1
ATOM 756 O O . VAL A 1 94 ? 0.597 -22.543 -2.281 1.00 78.38 94 VAL A O 1
ATOM 759 N N . ARG A 1 95 ? 1.443 -22.212 -0.219 1.00 81.00 95 ARG A N 1
ATOM 760 C CA . ARG A 1 95 ? 2.838 -22.615 -0.481 1.00 81.00 95 ARG A CA 1
ATOM 761 C C . ARG A 1 95 ? 3.457 -21.913 -1.693 1.00 81.00 95 ARG A C 1
ATOM 763 O O . ARG A 1 95 ? 4.307 -22.481 -2.373 1.00 81.00 95 ARG A O 1
ATOM 770 N N . ASN A 1 96 ? 3.026 -20.684 -1.954 1.00 81.44 96 ASN A N 1
ATOM 771 C CA . ASN A 1 96 ? 3.474 -19.893 -3.089 1.00 81.44 96 ASN A CA 1
ATOM 772 C C . ASN A 1 96 ? 3.592 -18.411 -2.703 1.00 81.44 96 ASN A C 1
ATOM 774 O O . ASN A 1 96 ? 3.038 -17.967 -1.690 1.00 81.44 96 ASN A O 1
ATOM 778 N N . ASN A 1 97 ? 4.328 -17.652 -3.513 1.00 82.44 97 ASN A N 1
ATOM 779 C CA . ASN A 1 97 ? 4.328 -16.199 -3.433 1.00 82.44 97 ASN A CA 1
ATOM 780 C C . ASN A 1 97 ? 3.036 -15.663 -4.037 1.00 82.44 97 ASN A C 1
ATOM 782 O O . ASN A 1 97 ? 2.637 -16.045 -5.133 1.00 82.44 97 ASN A O 1
ATOM 786 N N . VAL A 1 98 ? 2.395 -14.773 -3.297 1.00 84.44 98 VAL A N 1
ATOM 787 C CA . VAL A 1 98 ? 1.161 -14.112 -3.693 1.00 84.44 98 VAL A CA 1
ATOM 788 C C . VAL A 1 98 ? 1.473 -12.648 -3.952 1.00 84.44 98 VAL A C 1
ATOM 790 O O . VAL A 1 98 ? 2.061 -11.969 -3.103 1.00 84.44 98 VAL A O 1
ATOM 793 N N . ASP A 1 99 ? 1.040 -12.146 -5.104 1.00 86.25 99 ASP A N 1
ATOM 794 C CA . ASP A 1 99 ? 1.302 -10.771 -5.521 1.00 86.25 99 ASP A CA 1
ATOM 795 C C . ASP A 1 99 ? 0.704 -9.750 -4.557 1.00 86.25 99 ASP A C 1
ATOM 797 O O . ASP A 1 99 ? 1.354 -8.750 -4.238 1.00 86.25 99 ASP A O 1
ATOM 801 N N . ILE A 1 100 ? -0.520 -9.997 -4.079 1.00 90.31 100 ILE A N 1
ATOM 802 C CA . ILE A 1 100 ? -1.249 -9.083 -3.198 1.00 90.31 100 ILE A CA 1
ATOM 803 C C . ILE A 1 100 ? -2.032 -9.869 -2.144 1.00 90.31 100 ILE A C 1
ATOM 805 O O . ILE A 1 100 ? -2.842 -10.736 -2.466 1.00 90.31 100 ILE A O 1
ATOM 809 N N . CYS A 1 101 ? -1.850 -9.516 -0.874 1.00 91.19 101 CYS A N 1
ATOM 810 C CA . CYS A 1 101 ? -2.598 -10.078 0.250 1.00 91.19 101 CYS A CA 1
ATOM 811 C C . CYS A 1 101 ? -3.221 -8.974 1.097 1.00 91.19 101 CYS A C 1
ATOM 813 O O . CYS A 1 101 ? -2.540 -8.019 1.466 1.00 91.19 101 CYS A O 1
ATOM 815 N N . LEU A 1 102 ? -4.495 -9.123 1.457 1.00 92.56 102 LEU A N 1
ATOM 816 C CA . LEU A 1 102 ? -5.197 -8.230 2.374 1.00 92.56 102 LEU A CA 1
ATOM 817 C C . LEU A 1 102 ? -5.497 -8.954 3.688 1.00 92.56 102 LEU A C 1
ATOM 819 O O . LEU A 1 102 ? -6.118 -10.017 3.697 1.00 92.56 102 LEU A O 1
ATOM 823 N N . PHE A 1 103 ? -5.127 -8.333 4.803 1.00 92.31 103 PHE A N 1
ATOM 824 C CA . PHE A 1 103 ? -5.289 -8.868 6.150 1.00 92.31 103 PHE A CA 1
ATOM 825 C C . PHE A 1 103 ? -6.223 -8.012 7.008 1.00 92.31 103 PHE A C 1
ATOM 827 O O . PHE A 1 103 ? -6.253 -6.781 6.907 1.00 92.31 103 PHE A O 1
ATOM 834 N N . LYS A 1 104 ? -6.945 -8.664 7.923 1.00 91.88 104 LYS A N 1
ATOM 835 C CA . LYS A 1 104 ? -7.760 -8.040 8.980 1.00 91.88 104 LYS A CA 1
ATOM 836 C C . LYS A 1 104 ? -6.918 -7.788 10.234 1.00 91.88 104 LYS A C 1
ATOM 838 O O . LYS A 1 104 ? -7.181 -8.387 11.271 1.00 91.88 104 LYS A O 1
ATOM 843 N N . SER A 1 105 ? -5.907 -6.929 10.152 1.00 89.56 105 SER A N 1
ATOM 844 C CA . SER A 1 105 ? -4.996 -6.696 11.282 1.00 89.56 105 SER A CA 1
ATOM 845 C C . SER A 1 105 ? -4.485 -5.256 11.360 1.00 89.56 105 SER A C 1
ATOM 847 O O . SER A 1 105 ? -4.799 -4.438 10.498 1.00 89.56 105 SER A O 1
ATOM 849 N N . ASP A 1 106 ? -3.734 -4.960 12.421 1.00 87.88 106 ASP A N 1
ATOM 850 C CA . ASP A 1 106 ? -3.027 -3.696 12.664 1.00 87.88 106 ASP A CA 1
ATOM 851 C C . ASP A 1 106 ? -1.555 -3.800 12.225 1.00 87.88 106 ASP A C 1
ATOM 853 O O . ASP A 1 106 ? -0.943 -4.862 12.365 1.00 87.88 106 ASP A O 1
ATOM 857 N N . ALA A 1 107 ? -0.982 -2.692 11.748 1.00 87.50 107 ALA A N 1
ATOM 858 C CA . ALA A 1 107 ? 0.438 -2.542 11.427 1.00 87.50 107 ALA A CA 1
ATOM 859 C C . ALA A 1 107 ? 1.371 -3.107 12.513 1.00 87.50 107 ALA A C 1
ATOM 861 O O . ALA A 1 107 ? 2.378 -3.731 12.180 1.00 87.50 107 ALA A O 1
ATOM 862 N N . CYS A 1 108 ? 1.011 -2.981 13.796 1.00 84.56 108 CYS A N 1
ATOM 863 C CA . CYS A 1 108 ? 1.777 -3.531 14.922 1.00 84.56 108 CYS A CA 1
ATOM 864 C C . CYS A 1 108 ? 1.982 -5.058 14.861 1.00 84.56 108 CYS A C 1
ATOM 866 O O . CYS A 1 108 ? 2.932 -5.580 15.443 1.00 84.56 108 CYS A O 1
ATOM 868 N N . PHE A 1 109 ? 1.108 -5.791 14.167 1.00 82.62 109 PHE A N 1
ATOM 869 C CA . PHE A 1 109 ? 1.208 -7.245 14.003 1.00 82.62 109 PHE A CA 1
ATOM 870 C C . PHE A 1 109 ? 1.944 -7.661 12.726 1.00 82.62 109 PHE A C 1
ATOM 872 O O . PHE A 1 109 ? 2.179 -8.852 12.511 1.00 82.62 109 PHE A O 1
ATOM 879 N N . TYR A 1 110 ? 2.332 -6.708 11.877 1.00 83.69 110 TYR A N 1
ATOM 880 C CA . TYR A 1 110 ? 3.137 -6.986 10.697 1.00 83.69 110 TYR A CA 1
ATOM 881 C C . TYR A 1 110 ? 4.588 -7.275 11.108 1.00 83.69 110 TYR A C 1
ATOM 883 O O . TYR A 1 110 ? 5.432 -6.388 11.176 1.00 83.69 110 TYR A O 1
ATOM 891 N N . LYS A 1 111 ? 4.875 -8.546 11.395 1.00 74.94 111 LYS A N 1
ATOM 892 C CA . LYS A 1 111 ? 6.223 -9.059 11.676 1.00 74.94 111 LYS A CA 1
ATOM 893 C C . LYS A 1 111 ? 6.862 -9.590 10.390 1.00 74.94 111 LYS A C 1
ATOM 895 O O . LYS A 1 111 ? 6.989 -10.798 10.234 1.00 74.94 111 LYS A O 1
ATOM 900 N N . TYR A 1 112 ? 7.168 -8.707 9.437 1.00 71.62 112 TYR A N 1
ATOM 901 C CA . TYR A 1 112 ? 7.866 -9.059 8.184 1.00 71.62 112 TYR A CA 1
ATOM 902 C C . TYR A 1 112 ? 7.222 -10.177 7.339 1.00 71.62 112 TYR A C 1
ATOM 904 O O . TYR A 1 112 ? 7.892 -10.823 6.540 1.00 71.62 112 TYR A O 1
ATOM 912 N N . GLY A 1 113 ? 5.913 -10.395 7.482 1.00 69.31 113 GLY A N 1
ATOM 913 C CA . GLY A 1 113 ? 5.196 -11.441 6.751 1.00 69.31 113 GLY A CA 1
ATOM 914 C C . GLY A 1 113 ? 4.621 -12.564 7.611 1.00 69.31 113 GLY A C 1
ATOM 915 O O . GLY A 1 113 ? 3.666 -13.189 7.164 1.00 69.31 113 GLY A O 1
ATOM 916 N N . ASN A 1 114 ? 5.049 -12.733 8.870 1.00 77.25 114 ASN A N 1
ATOM 917 C CA . ASN A 1 114 ? 4.508 -13.776 9.768 1.00 77.25 114 ASN A CA 1
ATOM 918 C C . ASN A 1 114 ? 3.009 -13.595 10.080 1.00 77.25 114 ASN A C 1
ATOM 920 O O . ASN A 1 114 ? 2.354 -14.475 10.627 1.00 77.25 114 ASN A O 1
ATOM 924 N N . ILE A 1 115 ? 2.428 -12.451 9.711 1.00 78.56 115 ILE A N 1
ATOM 925 C CA . ILE A 1 115 ? 0.974 -12.251 9.713 1.00 78.56 115 ILE A CA 1
ATOM 926 C C . ILE A 1 115 ? 0.236 -13.297 8.850 1.00 78.56 115 ILE A C 1
ATOM 928 O O . ILE A 1 115 ? -0.926 -13.598 9.121 1.00 78.56 115 ILE A O 1
ATOM 932 N N . ALA A 1 116 ? 0.909 -13.864 7.845 1.00 78.81 116 ALA A N 1
ATOM 933 C CA . ALA A 1 116 ? 0.400 -14.926 6.984 1.00 78.81 116 ALA A CA 1
ATOM 934 C C . ALA A 1 116 ? 0.369 -16.316 7.634 1.00 78.81 116 ALA A C 1
ATOM 936 O O . ALA A 1 116 ? -0.332 -17.191 7.125 1.00 78.81 116 ALA A O 1
ATOM 937 N N . ASP A 1 117 ? 1.076 -16.517 8.750 1.00 79.94 117 ASP A N 1
ATOM 938 C CA . ASP A 1 117 ? 1.119 -17.805 9.458 1.00 79.94 117 ASP A CA 1
ATOM 939 C C . ASP A 1 117 ? -0.213 -18.128 10.143 1.00 79.94 117 ASP A C 1
ATOM 941 O O . ASP A 1 117 ? -0.494 -19.277 10.474 1.00 79.94 117 ASP A O 1
ATOM 945 N N . GLU A 1 118 ? -1.053 -17.112 10.345 1.00 81.00 118 GLU A N 1
ATOM 946 C CA . GLU A 1 118 ? -2.383 -17.237 10.921 1.00 81.00 118 GLU A CA 1
ATOM 947 C C . GLU A 1 118 ? -3.457 -17.052 9.832 1.00 81.00 118 GLU A C 1
ATOM 949 O O . GLU A 1 118 ? -3.869 -15.919 9.557 1.00 81.00 118 GLU A O 1
ATOM 954 N N . PRO A 1 119 ? -4.003 -18.139 9.249 1.00 76.88 119 PRO A N 1
ATOM 955 C CA . PRO A 1 119 ? -4.916 -18.053 8.104 1.00 76.88 119 PRO A CA 1
ATOM 956 C C . PRO A 1 119 ? -6.188 -17.249 8.396 1.00 76.88 119 PRO A C 1
ATOM 958 O O . PRO A 1 119 ? -6.738 -16.598 7.515 1.00 76.88 119 PRO A O 1
ATOM 961 N N . LYS A 1 120 ? -6.633 -17.235 9.658 1.00 81.19 120 LYS A N 1
ATOM 962 C CA . LYS A 1 120 ? -7.789 -16.456 10.138 1.00 81.19 120 LYS A CA 1
ATOM 963 C C . LYS A 1 120 ? -7.647 -14.940 9.918 1.00 81.19 120 LYS A C 1
ATOM 965 O O . LYS A 1 120 ? -8.654 -14.233 9.898 1.00 81.19 120 LYS A O 1
ATOM 970 N N . ASN A 1 121 ? -6.417 -14.440 9.778 1.00 82.44 121 ASN A N 1
ATOM 971 C CA . ASN A 1 121 ? -6.139 -13.019 9.583 1.00 82.44 121 ASN A CA 1
ATOM 972 C C . ASN A 1 121 ? -6.228 -12.610 8.106 1.00 82.44 121 ASN A C 1
ATOM 974 O O . ASN A 1 121 ? -6.289 -11.414 7.818 1.00 82.44 121 ASN A O 1
ATOM 978 N N . ILE A 1 122 ? -6.258 -13.573 7.182 1.00 83.12 122 ILE A N 1
ATOM 979 C CA . ILE A 1 122 ? -6.336 -13.347 5.739 1.00 83.12 122 ILE A CA 1
ATOM 980 C C . ILE A 1 122 ? -7.786 -13.001 5.367 1.00 83.12 122 ILE A C 1
ATOM 982 O O . ILE A 1 122 ? -8.712 -13.762 5.640 1.00 83.12 122 ILE A O 1
ATOM 986 N N . ASP A 1 123 ? -7.998 -11.824 4.772 1.00 84.25 123 ASP A N 1
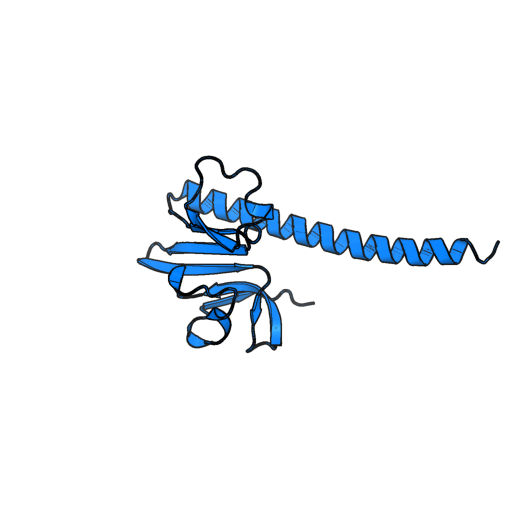ATOM 987 C CA . ASP A 1 123 ? -9.297 -11.414 4.210 1.00 84.25 123 ASP A CA 1
ATOM 988 C C . ASP A 1 123 ? -9.395 -11.806 2.734 1.00 84.25 123 ASP A C 1
ATOM 990 O O . ASP A 1 123 ? -10.430 -12.280 2.277 1.00 84.25 123 ASP A O 1
ATOM 994 N N . PHE A 1 124 ? -8.309 -11.591 1.987 1.00 81.62 124 PHE A N 1
ATOM 995 C CA . PHE A 1 124 ? -8.262 -11.800 0.545 1.00 81.62 124 PHE A CA 1
ATOM 996 C C . PHE A 1 124 ? -6.827 -12.060 0.076 1.00 81.62 124 PHE A C 1
ATOM 998 O O . PHE A 1 124 ? -5.880 -11.454 0.581 1.00 81.62 124 PHE A O 1
ATOM 1005 N N . ILE A 1 125 ? -6.687 -12.942 -0.910 1.00 81.50 125 ILE A N 1
ATOM 1006 C CA . ILE A 1 125 ? -5.438 -13.298 -1.588 1.00 81.50 125 ILE A CA 1
ATOM 1007 C C . ILE A 1 125 ? -5.697 -13.107 -3.080 1.00 81.50 125 ILE A C 1
ATOM 1009 O O . IL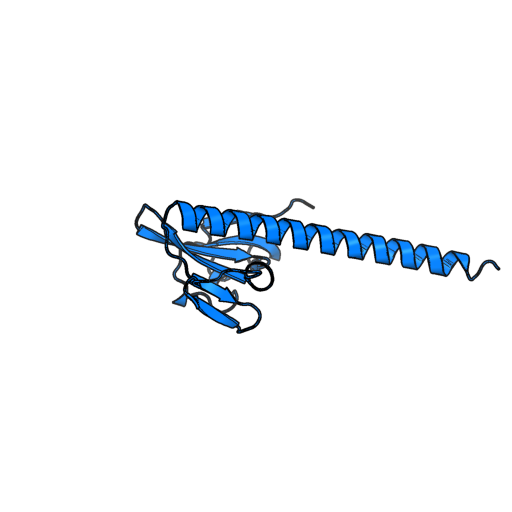E A 1 125 ? -6.636 -13.695 -3.612 1.00 81.50 125 ILE A O 1
ATOM 1013 N N . CYS A 1 126 ? -4.875 -12.294 -3.740 1.00 78.44 126 CYS A N 1
ATOM 1014 C CA . CYS A 1 126 ? -4.843 -12.202 -5.194 1.00 78.44 126 CYS A CA 1
ATOM 1015 C C . CYS A 1 126 ? -3.593 -12.915 -5.695 1.00 78.44 126 CYS A C 1
ATOM 1017 O O . CYS A 1 126 ? -2.484 -12.394 -5.553 1.00 78.44 126 CYS A O 1
ATOM 1019 N N . CYS A 1 127 ? -3.781 -14.091 -6.277 1.00 70.75 127 CYS A N 1
ATOM 1020 C CA . CYS A 1 127 ? -2.749 -14.742 -7.068 1.00 70.75 127 CYS A CA 1
ATOM 1021 C C . CYS A 1 127 ? -2.960 -14.349 -8.529 1.00 70.75 127 CYS A C 1
ATOM 1023 O O . CYS A 1 127 ? -4.104 -14.297 -8.983 1.00 70.75 127 CYS A O 1
ATOM 1025 N N . SER A 1 128 ? -1.881 -14.063 -9.250 1.00 59.94 128 SER A N 1
ATOM 1026 C CA . SER A 1 128 ? -1.928 -14.150 -10.705 1.00 59.94 128 SER A CA 1
ATOM 1027 C C . SER A 1 128 ? -1.975 -15.634 -11.071 1.00 59.94 128 SER A C 1
ATOM 1029 O O . SER A 1 128 ? -1.189 -16.420 -10.538 1.00 59.94 128 SER A O 1
ATOM 1031 N N . ASP A 1 129 ? -2.937 -16.020 -11.905 1.00 51.12 129 ASP A N 1
ATOM 1032 C CA . ASP A 1 129 ? -2.956 -17.347 -12.514 1.00 51.12 129 ASP A CA 1
ATOM 1033 C C . ASP A 1 129 ? -1.877 -17.355 -13.607 1.00 51.12 129 ASP A C 1
ATOM 1035 O O . ASP A 1 129 ? -2.095 -16.810 -14.691 1.00 51.12 129 ASP A O 1
ATOM 1039 N N . ASP A 1 130 ? -0.702 -17.900 -13.287 1.00 48.16 130 ASP A N 1
ATOM 1040 C CA . ASP A 1 130 ? 0.299 -18.311 -14.281 1.00 48.16 130 ASP A CA 1
ATOM 1041 C C . ASP A 1 130 ? 0.078 -19.780 -14.678 1.00 48.16 130 ASP A C 1
ATOM 1043 O O . ASP A 1 130 ? -0.098 -20.627 -13.766 1.00 48.16 130 ASP A O 1
#

Sequence (130 aa):
MKRFIGNLLNKDDSLGGSMRNIVGTLARQKLIRTLLSNLSIIGIYYQWFSNKTENWGNKPADDFAIEENLKALSWINSKGKRRILVFNLNIPVVRNNVDICLFKSDACFYKYGNIADEPKNIDFICCSDD

Foldseek 3Di:
DVVVVVVVVVVVVVVVVVVVVVVVLVVQLVVVVVVVVVCVVVVWWKWFAFQVVRDIDTDDPDCPPVSVGTAKMWTQDPVRFIKMKGAQAQAVVVRDTFGIWMFRDGPVPPPVRCCNVDVVGTPDTHHDDD

pLDDT: mean 83.4, std 13.37, range [46.22, 95.62]